Protein AF-X0YEZ4-F1 (afdb_monomer)

Organism: NCBI:txid412755

Nearest PDB structures (foldseek):
  3etx-assembly3_C  TM=8.531E-01  e=6.949E+00  Fusobacterium nucleatum
  3etx-assembly2_B  TM=8.406E-01  e=6.949E+00  Fusobacterium nucleatum
  8qb7-assembly1_A  TM=5.392E-01  e=3.310E+00  Saccharomyces cerevisiae

Sequence (56 aa):
MNRKEIEEKIGALAKKIEKLRASKPAHDVTGVYKMELLELEDELQAKKRQLQEEKV

Solvent-accessible surface area (backbone atoms only — not comparable to full-atom values): 3312 Å² total; per-residue (Å²): 133,59,71,68,59,52,54,50,49,44,54,52,45,52,53,49,48,51,50,48,66,72,60,58,60,95,76,61,85,79,47,58,68,60,50,55,47,50,54,50,52,49,52,41,49,52,51,52,48,51,57,50,61,77,71,109

Radius of gyration: 13.43 Å; Cα contacts (8 Å, |Δi|>4): 22; chains: 1; bounding box: 28×14×39 Å

Secondary structure (DSSP, 8-state):
--HHHHHHHHHHHHHHHHHHHHT--TT--S-HHHHHHHHHHHHHHHHHHHHHHTT-

pLDDT: mean 80.87, std 10.27, range [54.47, 92.25]

Foldseek 3Di:
DDLVVLVVLLVVLVVVLVVLVVVPPPPPPVCVSVVVSVVSVVVSVVSVVVSVVVVD

Mean predicted aligned error: 6.38 Å

Structure (mmCIF, N/CA/C/O backbone):
data_AF-X0YEZ4-F1
#
_entry.id   AF-X0YEZ4-F1
#
loop_
_atom_site.group_PDB
_atom_site.id
_atom_site.type_symbol
_atom_site.label_atom_id
_atom_site.label_alt_id
_atom_site.label_comp_id
_atom_site.label_asym_id
_atom_site.label_entity_id
_atom_site.label_seq_id
_atom_site.pdbx_PDB_ins_code
_atom_site.Cartn_x
_atom_site.Cartn_y
_atom_site.Cartn_z
_atom_site.occupancy
_atom_site.B_iso_or_equiv
_atom_site.auth_seq_id
_atom_site.auth_comp_id
_atom_site.auth_asym_id
_atom_site.auth_atom_id
_atom_site.pdbx_PDB_model_num
ATOM 1 N N . MET A 1 1 ? -4.365 -7.251 16.645 1.00 57.66 1 MET A N 1
ATOM 2 C CA . MET A 1 1 ? -3.197 -6.449 16.210 1.00 57.66 1 MET A CA 1
ATOM 3 C 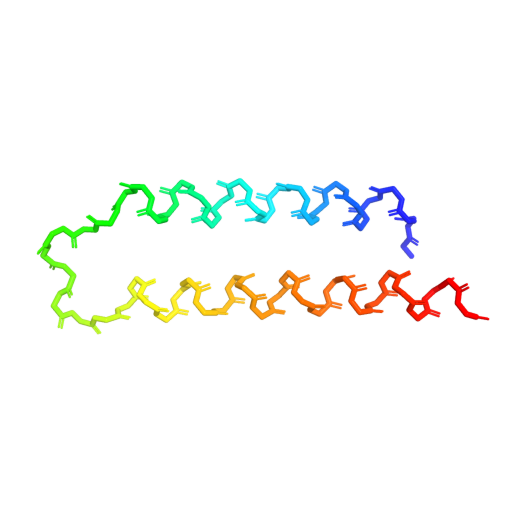C . MET A 1 1 ? -3.314 -5.097 16.881 1.00 57.66 1 MET A C 1
ATOM 5 O O . MET A 1 1 ? -4.437 -4.684 17.123 1.00 57.66 1 MET A O 1
ATOM 9 N N . ASN A 1 2 ? -2.213 -4.427 17.228 1.00 79.38 2 ASN A N 1
ATOM 10 C CA . ASN A 1 2 ? -2.322 -3.085 17.79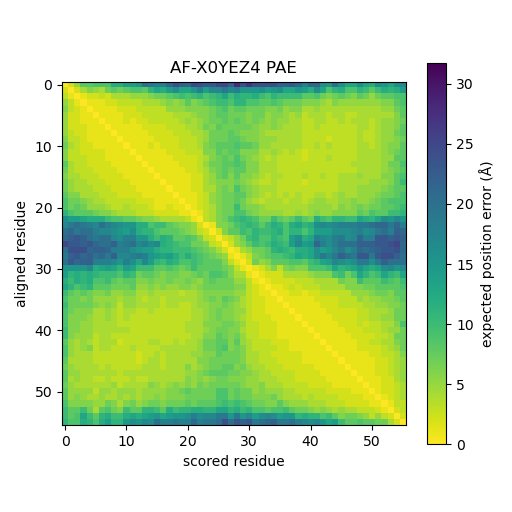5 1.00 79.38 2 ASN A CA 1
ATOM 11 C C . ASN A 1 2 ? -2.564 -2.064 16.682 1.00 79.38 2 ASN A C 1
ATOM 13 O O . ASN A 1 2 ? -1.855 -2.044 15.678 1.00 79.38 2 ASN A O 1
ATOM 17 N N . ARG A 1 3 ? -3.504 -1.148 16.908 1.00 78.69 3 ARG A N 1
ATOM 18 C CA . ARG A 1 3 ? -3.818 -0.028 16.012 1.00 78.69 3 ARG A CA 1
ATOM 19 C C . ARG A 1 3 ? -2.578 0.723 15.500 1.00 78.69 3 ARG A C 1
ATOM 21 O O . ARG A 1 3 ? -2.472 1.013 14.312 1.00 78.69 3 ARG A O 1
ATOM 28 N N . LYS A 1 4 ? -1.599 0.956 16.385 1.00 83.88 4 LYS A N 1
ATOM 29 C CA . LYS A 1 4 ? -0.302 1.566 16.043 1.00 83.88 4 LYS A CA 1
ATOM 30 C C . LYS A 1 4 ? 0.470 0.786 14.978 1.00 83.88 4 LYS A C 1
ATOM 32 O O . LYS A 1 4 ? 1.034 1.402 14.085 1.00 83.88 4 LYS A O 1
ATOM 37 N N . GLU A 1 5 ? 0.470 -0.544 15.040 1.00 85.69 5 GLU A N 1
ATOM 38 C CA . GLU A 1 5 ? 1.151 -1.375 14.041 1.00 85.69 5 GLU A CA 1
ATOM 39 C C . GLU A 1 5 ? 0.478 -1.274 12.668 1.00 85.69 5 GLU A C 1
ATOM 41 O O . GLU A 1 5 ? 1.153 -1.312 11.641 1.00 85.69 5 GLU A O 1
ATOM 46 N N . ILE A 1 6 ? -0.853 -1.144 12.633 1.00 85.06 6 ILE A N 1
ATOM 47 C CA . ILE A 1 6 ? -1.602 -0.969 11.384 1.00 85.06 6 ILE A CA 1
ATOM 48 C C . ILE A 1 6 ? -1.280 0.399 10.772 1.00 85.06 6 ILE A C 1
ATOM 50 O O . ILE A 1 6 ? -0.999 0.477 9.577 1.00 85.06 6 ILE A O 1
ATOM 54 N N . GLU A 1 7 ? -1.237 1.461 11.581 1.00 85.81 7 GLU A N 1
ATOM 55 C CA . GLU A 1 7 ? -0.843 2.804 11.130 1.00 85.81 7 GLU A CA 1
ATOM 56 C C . GLU A 1 7 ? 0.610 2.851 10.628 1.00 85.81 7 GLU A C 1
ATOM 58 O O . GLU A 1 7 ? 0.872 3.414 9.561 1.00 85.81 7 GLU A O 1
ATOM 63 N N . GLU A 1 8 ? 1.547 2.197 11.322 1.00 89.69 8 GLU A N 1
ATOM 64 C CA . GLU A 1 8 ? 2.938 2.073 10.865 1.00 89.69 8 GLU A CA 1
ATOM 65 C C . GLU A 1 8 ? 3.038 1.329 9.530 1.00 89.69 8 GLU A C 1
ATOM 67 O O . GLU A 1 8 ? 3.730 1.783 8.614 1.00 89.69 8 GLU A O 1
ATOM 72 N N . LYS A 1 9 ? 2.302 0.221 9.376 1.00 87.81 9 LYS A N 1
ATOM 73 C CA . LYS A 1 9 ? 2.259 -0.541 8.120 1.00 87.81 9 LYS A CA 1
ATOM 74 C C . LYS A 1 9 ? 1.668 0.275 6.975 1.00 87.81 9 LYS A C 1
ATOM 76 O O . LYS A 1 9 ? 2.203 0.217 5.871 1.00 87.81 9 LYS A O 1
ATOM 81 N N . ILE A 1 10 ? 0.617 1.060 7.221 1.00 89.94 10 ILE A N 1
ATOM 82 C CA . ILE A 1 10 ? 0.048 1.978 6.221 1.00 89.94 10 ILE A CA 1
ATOM 83 C C . ILE A 1 10 ? 1.102 3.007 5.788 1.00 89.94 10 ILE A C 1
ATOM 85 O O . ILE A 1 10 ? 1.280 3.231 4.591 1.00 89.94 10 ILE A O 1
ATOM 89 N N . GLY A 1 11 ? 1.837 3.601 6.733 1.00 89.69 11 GLY A N 1
ATOM 90 C CA . GLY A 1 11 ? 2.907 4.554 6.423 1.00 89.69 11 GLY A CA 1
ATOM 91 C C . GLY A 1 11 ? 4.066 3.931 5.635 1.00 89.69 11 GLY A C 1
ATOM 92 O O . GLY A 1 11 ? 4.569 4.531 4.682 1.00 89.69 11 GLY A O 1
ATOM 93 N N . ALA A 1 12 ? 4.469 2.710 5.992 1.00 91.25 12 ALA A N 1
ATOM 94 C CA . ALA A 1 12 ? 5.506 1.965 5.284 1.00 91.25 12 ALA A CA 1
ATOM 95 C C . ALA A 1 12 ? 5.083 1.606 3.848 1.00 91.25 12 ALA A C 1
ATOM 97 O O . ALA A 1 12 ? 5.861 1.814 2.913 1.00 91.25 12 ALA A O 1
ATOM 98 N N . LEU A 1 13 ? 3.848 1.128 3.663 1.00 88.69 13 LEU A N 1
ATOM 99 C CA . LEU A 1 13 ? 3.272 0.826 2.349 1.00 88.69 13 LEU A CA 1
ATOM 100 C C . LEU A 1 13 ? 3.171 2.079 1.476 1.00 88.69 13 LEU A C 1
ATOM 102 O O . LEU A 1 13 ? 3.609 2.047 0.330 1.00 88.69 13 LEU A O 1
ATOM 106 N N . ALA A 1 14 ? 2.701 3.203 2.024 1.00 88.75 14 ALA A N 1
ATOM 107 C CA . ALA A 1 14 ? 2.624 4.470 1.297 1.00 88.75 14 ALA A CA 1
ATOM 108 C C . ALA A 1 14 ? 4.001 4.925 0.785 1.00 88.75 14 ALA A C 1
ATOM 110 O O . ALA A 1 14 ? 4.151 5.230 -0.397 1.00 88.75 14 ALA A O 1
ATOM 111 N N . LYS A 1 15 ? 5.037 4.874 1.636 1.00 89.56 15 LYS A N 1
ATOM 112 C CA . LYS A 1 15 ? 6.420 5.172 1.222 1.00 89.56 15 LYS A CA 1
ATOM 113 C C . LYS A 1 15 ? 6.930 4.218 0.146 1.00 89.56 15 LYS A C 1
ATOM 115 O O . LYS A 1 15 ? 7.698 4.632 -0.722 1.00 89.56 15 LYS A O 1
ATOM 120 N N . LYS A 1 16 ? 6.551 2.940 0.210 1.00 86.88 16 LYS A N 1
ATOM 121 C CA . LYS A 1 16 ? 6.951 1.934 -0.779 1.00 86.88 16 LYS A CA 1
ATOM 122 C C . LYS A 1 16 ? 6.285 2.202 -2.131 1.00 86.88 16 LYS A C 1
ATOM 124 O O . LYS A 1 16 ? 6.979 2.171 -3.140 1.00 86.88 16 LYS A O 1
ATOM 129 N N . ILE A 1 17 ? 5.000 2.563 -2.135 1.00 86.56 17 ILE A N 1
ATOM 130 C CA . ILE A 1 17 ? 4.250 2.978 -3.331 1.00 86.56 17 ILE A CA 1
ATOM 131 C C . ILE A 1 17 ? 4.838 4.259 -3.927 1.00 86.56 17 ILE A C 1
ATOM 133 O O . ILE A 1 17 ? 5.035 4.316 -5.134 1.00 86.56 17 ILE A O 1
ATOM 137 N N . GLU A 1 18 ? 5.164 5.270 -3.115 1.00 85.25 18 GLU A N 1
ATOM 138 C CA . GLU A 1 18 ? 5.812 6.496 -3.603 1.00 85.25 18 GLU A CA 1
ATOM 139 C C . GLU A 1 18 ? 7.185 6.216 -4.215 1.00 85.25 18 GLU A C 1
ATOM 141 O O . GLU A 1 18 ? 7.486 6.708 -5.301 1.00 85.25 18 GLU A O 1
ATOM 146 N N . LYS A 1 19 ? 8.008 5.393 -3.555 1.00 84.75 19 LYS A N 1
ATOM 147 C CA . LYS A 1 19 ? 9.311 4.984 -4.094 1.00 84.75 19 LYS A CA 1
ATOM 148 C C . LYS A 1 19 ? 9.171 4.211 -5.389 1.00 84.75 19 LYS A C 1
ATOM 150 O O . LYS A 1 19 ? 9.924 4.484 -6.317 1.00 84.75 19 LYS A O 1
ATOM 155 N N . LEU A 1 20 ? 8.222 3.278 -5.449 1.00 81.12 20 LEU A N 1
ATOM 156 C CA . LEU A 1 20 ? 7.906 2.577 -6.679 1.00 81.12 20 LEU A CA 1
ATOM 157 C C . LEU A 1 20 ? 7.519 3.612 -7.717 1.00 81.12 20 LEU A C 1
ATOM 159 O O . LEU A 1 20 ? 8.295 3.744 -8.657 1.00 81.12 20 LEU A O 1
ATOM 163 N N . ARG A 1 21 ? 6.457 4.415 -7.518 1.00 78.88 21 ARG A N 1
ATOM 164 C CA . ARG A 1 21 ? 5.993 5.493 -8.428 1.00 78.88 21 ARG A CA 1
ATOM 165 C C . ARG A 1 21 ? 7.119 6.385 -8.945 1.00 78.88 21 ARG A C 1
ATOM 167 O O . ARG A 1 21 ? 7.123 6.716 -10.126 1.00 78.88 21 ARG A O 1
ATOM 174 N N . ALA A 1 22 ? 8.054 6.774 -8.084 1.00 80.56 22 ALA A N 1
ATOM 175 C CA . ALA A 1 22 ? 9.205 7.594 -8.450 1.00 80.56 22 ALA A CA 1
ATOM 176 C C . ALA A 1 22 ? 10.240 6.815 -9.277 1.00 80.56 22 ALA A C 1
ATOM 178 O O . ALA A 1 22 ? 10.817 7.348 -10.218 1.00 80.56 22 ALA A O 1
ATOM 179 N N . SER A 1 23 ? 10.432 5.536 -8.965 1.00 73.38 23 SER A N 1
ATOM 180 C CA . SER A 1 23 ? 11.316 4.610 -9.672 1.00 73.38 23 SER A CA 1
ATOM 181 C C . SER A 1 23 ? 10.699 4.029 -10.952 1.00 73.38 23 SER A C 1
ATOM 183 O O . SER A 1 23 ? 11.178 2.996 -11.419 1.00 73.38 23 SER A O 1
ATOM 185 N N . LYS A 1 24 ? 9.644 4.657 -11.504 1.00 65.94 24 LYS A N 1
ATOM 186 C CA . LYS A 1 24 ? 8.905 4.195 -12.689 1.00 65.94 24 LYS A CA 1
ATOM 187 C C . LYS A 1 24 ? 9.885 3.751 -13.779 1.00 65.94 24 LYS A C 1
ATOM 189 O O . LYS A 1 24 ? 10.546 4.609 -14.371 1.00 65.94 24 LYS A O 1
ATOM 194 N N . PRO A 1 25 ? 10.002 2.442 -14.059 1.00 66.19 25 PRO A N 1
ATOM 195 C CA . PRO A 1 25 ? 10.938 1.981 -15.061 1.00 66.19 25 PRO A CA 1
ATOM 196 C C . PRO A 1 25 ? 10.437 2.499 -16.406 1.00 66.19 25 PRO A C 1
ATOM 198 O O . PRO A 1 25 ? 9.333 2.168 -16.838 1.00 66.19 25 PRO A O 1
ATOM 201 N N . ALA A 1 26 ? 11.233 3.331 -17.080 1.00 62.91 26 ALA A N 1
ATOM 202 C CA . ALA A 1 26 ? 10.901 3.839 -18.414 1.00 62.91 26 ALA A CA 1
ATOM 203 C C . ALA A 1 26 ? 10.713 2.703 -19.446 1.00 62.91 26 ALA A C 1
ATOM 205 O O . ALA A 1 26 ? 10.122 2.915 -20.500 1.00 62.91 26 ALA A O 1
ATOM 206 N N . HIS A 1 27 ? 11.179 1.496 -19.109 1.00 57.75 27 HIS A N 1
ATOM 207 C CA . HIS A 1 27 ? 11.116 0.279 -19.910 1.00 57.75 27 HIS A CA 1
ATOM 208 C C . HIS A 1 27 ? 10.300 -0.846 -19.247 1.00 57.75 27 HIS A C 1
ATOM 210 O O . HIS A 1 27 ? 10.582 -2.016 -19.488 1.00 57.75 27 HIS A O 1
ATOM 216 N N . ASP A 1 28 ? 9.297 -0.539 -18.416 1.00 61.81 28 ASP A N 1
ATOM 217 C CA . ASP A 1 28 ? 8.384 -1.581 -17.919 1.00 61.81 28 ASP A CA 1
ATOM 218 C C . ASP A 1 28 ? 7.416 -2.013 -19.037 1.00 61.81 28 ASP A C 1
ATOM 220 O O . ASP A 1 28 ? 6.311 -1.495 -19.183 1.00 61.81 28 ASP A O 1
ATOM 224 N N . VAL A 1 29 ? 7.879 -2.917 -19.903 1.00 59.62 29 VAL A N 1
ATOM 225 C CA . VAL A 1 29 ? 7.123 -3.405 -21.075 1.00 59.62 29 VAL A CA 1
ATOM 226 C C . VAL A 1 29 ? 6.124 -4.502 -20.686 1.00 59.62 29 VAL A C 1
ATOM 228 O O . VAL A 1 29 ? 5.170 -4.771 -21.409 1.00 59.62 29 VAL A O 1
ATOM 231 N N . THR A 1 30 ? 6.334 -5.136 -19.531 1.00 67.94 30 THR A N 1
ATOM 232 C CA . THR A 1 30 ? 5.556 -6.276 -19.029 1.00 67.94 30 THR A CA 1
ATOM 233 C C . THR A 1 30 ? 4.385 -5.865 -18.135 1.00 67.94 30 THR A C 1
ATOM 235 O O . THR A 1 30 ? 3.539 -6.701 -17.832 1.00 67.94 30 THR A O 1
ATOM 238 N N . GLY A 1 31 ? 4.308 -4.596 -17.712 1.00 70.19 31 GLY A N 1
ATOM 239 C CA . GLY A 1 31 ? 3.250 -4.098 -16.828 1.00 70.19 31 GLY A CA 1
ATOM 240 C C . GLY A 1 31 ? 3.327 -4.637 -15.395 1.00 70.19 31 GLY A C 1
ATOM 241 O O . GLY A 1 31 ? 2.438 -4.342 -14.595 1.00 70.19 31 GLY A O 1
ATOM 242 N N . VAL A 1 32 ? 4.385 -5.383 -15.064 1.00 75.50 32 VAL A N 1
ATOM 243 C CA . VAL A 1 32 ? 4.626 -6.003 -13.751 1.00 75.50 32 VAL A CA 1
ATOM 244 C C . VAL A 1 32 ? 4.659 -4.937 -12.675 1.00 75.50 32 VAL A C 1
ATOM 246 O O . VAL A 1 32 ? 3.992 -5.059 -11.655 1.00 75.50 32 VAL A O 1
ATOM 249 N N . TYR A 1 33 ? 5.326 -3.824 -12.956 1.00 75.88 33 TYR A N 1
ATOM 250 C CA . TYR A 1 33 ? 5.396 -2.718 -12.023 1.00 75.88 33 TYR A CA 1
ATOM 251 C C . TYR A 1 33 ? 4.021 -2.092 -11.751 1.00 75.88 33 TYR A C 1
ATOM 253 O O . TYR A 1 33 ? 3.729 -1.678 -10.632 1.00 75.88 33 TYR A O 1
ATOM 261 N N . LYS A 1 34 ? 3.147 -2.021 -12.764 1.00 79.00 34 LYS A N 1
ATOM 262 C CA . LYS A 1 34 ? 1.783 -1.501 -12.592 1.00 79.00 34 LYS A CA 1
ATOM 263 C C . LYS A 1 34 ? 0.937 -2.462 -11.753 1.00 79.00 34 LYS A C 1
ATOM 265 O O . LYS A 1 34 ? 0.101 -2.000 -10.983 1.00 79.00 34 LYS A O 1
ATOM 270 N N . MET A 1 35 ? 1.174 -3.764 -11.903 1.00 83.88 35 MET A N 1
ATOM 271 C CA . MET A 1 35 ? 0.521 -4.821 -11.135 1.00 83.88 35 MET A CA 1
ATOM 272 C C . MET A 1 35 ? 0.967 -4.794 -9.668 1.00 83.88 35 MET A C 1
ATOM 274 O O . MET A 1 35 ? 0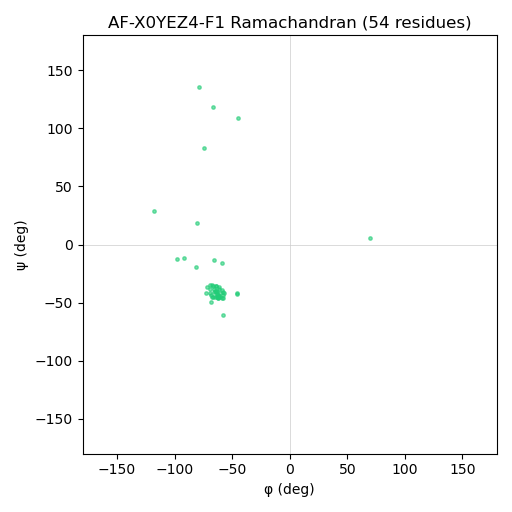.115 -4.671 -8.796 1.00 83.88 35 MET A O 1
ATOM 278 N N . GLU A 1 36 ? 2.277 -4.737 -9.402 1.00 84.62 36 GLU A N 1
ATOM 279 C CA . GLU A 1 36 ? 2.820 -4.573 -8.045 1.00 84.62 36 GLU A CA 1
ATOM 280 C C . GLU A 1 36 ? 2.316 -3.288 -7.376 1.00 84.62 36 GLU A C 1
ATOM 282 O O . GLU A 1 36 ? 2.011 -3.279 -6.183 1.00 84.62 36 GLU A O 1
ATOM 287 N N . LEU A 1 37 ? 2.205 -2.188 -8.130 1.00 84.81 37 LEU A N 1
ATOM 288 C CA . LEU A 1 37 ? 1.662 -0.938 -7.600 1.00 84.81 37 LEU A CA 1
ATOM 289 C C . LEU A 1 37 ? 0.203 -1.101 -7.159 1.00 84.81 37 LEU A C 1
ATOM 291 O O . LEU A 1 37 ? -0.154 -0.654 -6.073 1.00 84.81 37 LEU A O 1
ATOM 295 N N . LEU A 1 38 ? -0.610 -1.748 -8.000 1.00 87.06 38 LEU A N 1
ATOM 296 C CA . LEU A 1 38 ? -2.017 -2.033 -7.729 1.00 87.06 38 LEU A CA 1
ATOM 297 C C . LEU A 1 38 ? -2.174 -2.935 -6.504 1.00 87.06 38 LEU A C 1
ATOM 299 O O . LEU A 1 38 ? -2.970 -2.614 -5.632 1.00 87.06 38 LEU A O 1
ATOM 303 N N . GLU A 1 39 ? -1.387 -4.006 -6.394 1.00 89.19 39 GLU A N 1
ATOM 304 C CA . GLU A 1 39 ? -1.411 -4.904 -5.232 1.00 89.19 39 GLU A CA 1
ATOM 305 C C . GLU A 1 39 ? -1.048 -4.173 -3.932 1.00 89.19 39 GLU A C 1
ATOM 307 O O . GLU A 1 39 ? -1.698 -4.358 -2.903 1.00 89.19 39 GLU A O 1
ATOM 312 N N . LEU A 1 40 ? -0.045 -3.290 -3.970 1.00 88.44 40 LEU A N 1
ATOM 313 C CA . LEU A 1 40 ? 0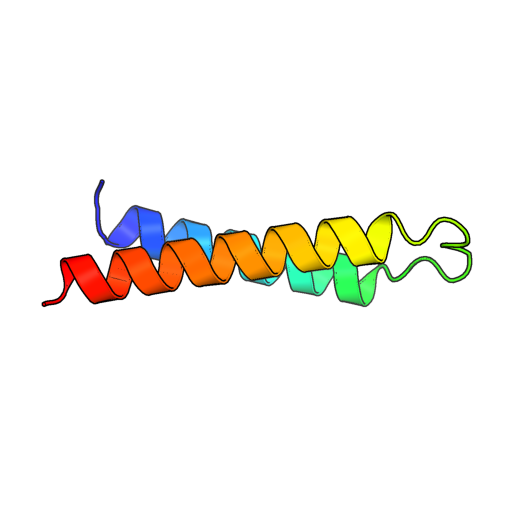.338 -2.485 -2.809 1.00 88.44 40 LEU A CA 1
ATOM 314 C C . LEU A 1 40 ? -0.718 -1.432 -2.445 1.00 88.44 40 LEU A C 1
ATOM 316 O O . LEU A 1 40 ? -0.938 -1.177 -1.257 1.00 88.44 40 LEU A O 1
ATOM 320 N N . GLU A 1 41 ? -1.363 -0.807 -3.436 1.00 88.81 41 GLU A N 1
ATOM 321 C CA . GLU A 1 41 ? -2.480 0.122 -3.220 1.00 88.81 41 GLU A CA 1
ATOM 322 C C . GLU A 1 41 ? -3.695 -0.600 -2.609 1.00 88.81 41 GLU A C 1
ATOM 324 O O . GLU A 1 41 ? -4.307 -0.070 -1.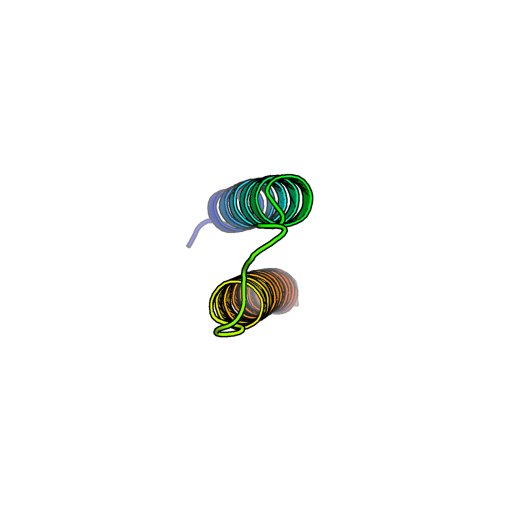675 1.00 88.81 41 GLU A O 1
ATOM 329 N N . ASP A 1 42 ? -3.991 -1.821 -3.064 1.00 92.25 4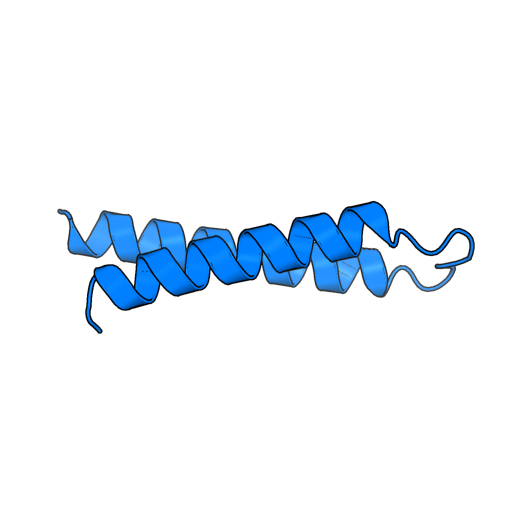2 A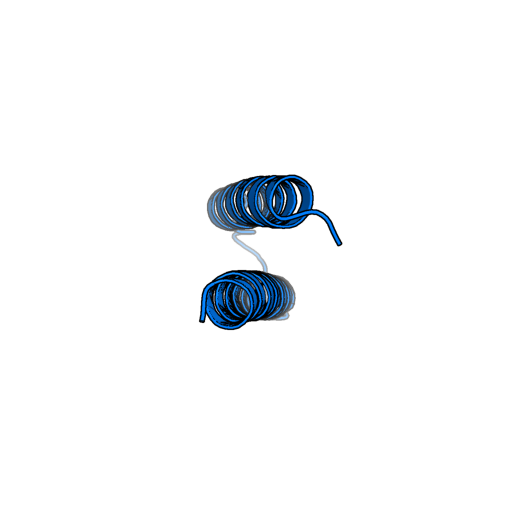SP A N 1
ATOM 330 C CA . ASP A 1 42 ? -5.068 -2.665 -2.53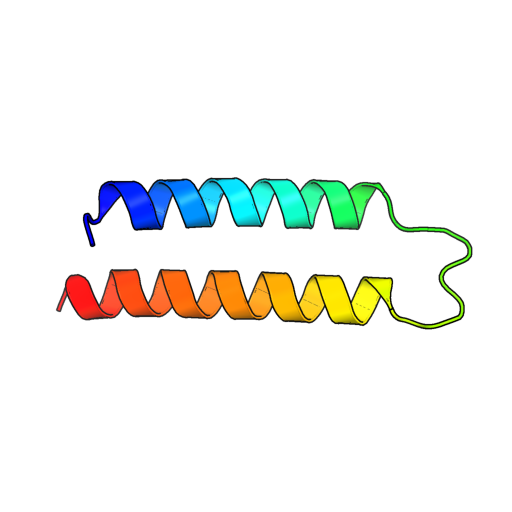8 1.00 92.25 42 ASP A CA 1
ATOM 331 C C . ASP A 1 42 ? -4.776 -3.105 -1.093 1.00 92.25 42 ASP A C 1
ATOM 333 O O . ASP A 1 42 ? -5.607 -2.922 -0.201 1.00 92.25 42 ASP A O 1
ATOM 337 N N . GLU A 1 43 ? -3.545 -3.550 -0.800 1.00 90.12 43 GLU A N 1
ATOM 338 C CA . GLU A 1 43 ? -3.135 -3.912 0.563 1.00 90.12 43 GLU A CA 1
ATOM 339 C C . GLU A 1 43 ? -3.215 -2.707 1.520 1.00 90.12 43 GLU A C 1
ATOM 341 O O . GLU A 1 43 ? -3.647 -2.830 2.674 1.00 90.12 43 GLU A O 1
ATOM 346 N N . LEU A 1 44 ? -2.846 -1.512 1.049 1.00 89.81 44 LEU A N 1
ATOM 347 C CA . LEU A 1 44 ? -2.970 -0.280 1.825 1.00 89.81 44 LEU A CA 1
ATOM 348 C C . LEU A 1 44 ? -4.439 0.074 2.099 1.00 89.81 44 LEU A C 1
ATOM 350 O O . LEU A 1 44 ? -4.769 0.483 3.219 1.00 89.81 44 LEU A O 1
ATOM 354 N N . GLN A 1 45 ? -5.327 -0.091 1.115 1.00 90.31 45 GLN A N 1
ATOM 355 C CA . GLN A 1 45 ? -6.768 0.078 1.311 1.00 90.31 45 GLN A CA 1
ATOM 356 C C . GLN A 1 45 ? -7.336 -0.946 2.293 1.00 90.31 45 GLN A C 1
ATOM 358 O O . GLN A 1 45 ? -8.064 -0.552 3.205 1.00 90.31 45 GLN A O 1
ATOM 363 N N . ALA A 1 46 ? -6.965 -2.220 2.170 1.00 90.50 46 ALA A N 1
ATOM 364 C CA . ALA A 1 46 ? -7.401 -3.278 3.072 1.00 90.50 46 ALA A CA 1
ATOM 365 C C . ALA A 1 46 ? -7.005 -2.970 4.523 1.00 90.50 46 ALA A C 1
ATOM 367 O O . ALA A 1 46 ? -7.850 -3.016 5.417 1.00 90.50 46 ALA A O 1
ATOM 368 N N . LYS A 1 47 ? -5.757 -2.542 4.764 1.00 86.94 47 LYS A N 1
ATOM 369 C CA . LYS A 1 47 ? -5.305 -2.136 6.107 1.00 86.94 47 LYS A CA 1
ATOM 370 C C . LYS A 1 47 ? -6.018 -0.887 6.623 1.00 86.94 47 LYS A C 1
ATOM 372 O O . LYS A 1 47 ? -6.339 -0.819 7.806 1.00 86.94 47 LYS A O 1
ATOM 377 N N . LYS A 1 48 ? -6.289 0.102 5.764 1.00 87.69 48 LYS A N 1
ATOM 378 C CA . LYS A 1 48 ? -7.079 1.289 6.143 1.00 87.69 48 LYS A CA 1
ATOM 379 C C . LYS A 1 48 ? -8.512 0.925 6.517 1.00 87.69 48 LYS A C 1
ATOM 381 O O . LYS A 1 48 ? -9.046 1.496 7.464 1.00 87.69 48 LYS A O 1
ATOM 386 N N . ARG A 1 49 ? -9.121 -0.008 5.785 1.00 88.88 49 ARG A N 1
ATOM 387 C CA . ARG A 1 49 ? -10.471 -0.501 6.054 1.00 88.88 49 ARG A CA 1
ATOM 388 C C . ARG A 1 49 ? -10.510 -1.277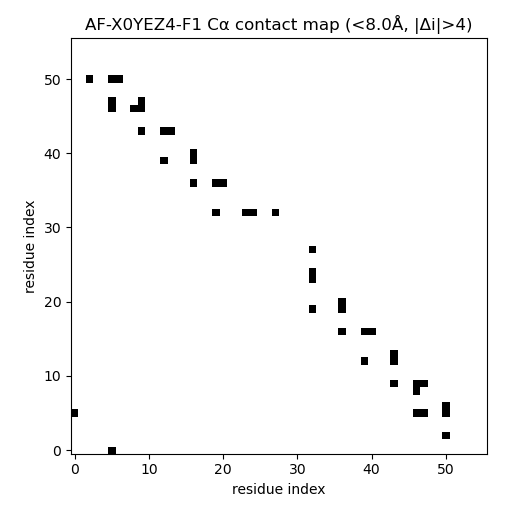 7.365 1.00 88.88 49 ARG A C 1
ATOM 390 O O . ARG A 1 49 ? -11.317 -0.947 8.220 1.00 88.88 49 ARG A O 1
ATOM 397 N N . GLN A 1 50 ? -9.539 -2.163 7.583 1.00 87.19 50 GLN A N 1
ATOM 398 C CA . GLN A 1 50 ? -9.359 -2.878 8.845 1.00 87.19 50 GLN A CA 1
ATOM 399 C C . GLN A 1 50 ? -9.192 -1.913 10.033 1.00 87.19 50 GLN A C 1
ATOM 401 O O . GLN A 1 50 ? -9.812 -2.102 11.073 1.00 87.19 50 GLN A O 1
ATOM 406 N N . LEU A 1 51 ? -8.422 -0.831 9.861 1.00 85.50 51 LEU A N 1
ATOM 407 C CA . LEU A 1 51 ? -8.269 0.224 10.869 1.00 85.50 51 LEU A CA 1
ATOM 408 C C . LEU A 1 51 ? -9.581 0.973 11.155 1.00 85.50 51 LEU A C 1
ATOM 410 O O . LEU A 1 51 ? -9.792 1.414 12.281 1.00 85.50 51 LEU A O 1
ATOM 414 N N . GLN A 1 52 ? -10.423 1.184 10.138 1.00 85.38 52 GLN A N 1
ATOM 415 C CA . GLN A 1 52 ? -11.737 1.811 10.295 1.00 85.38 52 GLN A CA 1
ATOM 416 C C . GLN A 1 52 ? -12.738 0.874 10.970 1.00 85.38 52 GLN A C 1
ATOM 418 O O . GLN A 1 52 ? -13.467 1.334 11.839 1.00 85.38 52 GLN A O 1
ATOM 423 N N . GLU A 1 53 ? -12.753 -0.407 10.606 1.00 83.94 53 GLU A N 1
ATOM 424 C CA . GLU A 1 53 ? -13.619 -1.422 11.215 1.00 83.94 53 GLU A CA 1
ATOM 425 C C . GLU A 1 53 ? -13.252 -1.682 12.680 1.00 83.94 53 GLU A C 1
ATOM 427 O O . GLU A 1 53 ? -14.146 -1.821 13.498 1.00 83.94 53 GLU A O 1
ATOM 432 N N . GLU A 1 54 ? -11.967 -1.635 13.055 1.00 76.19 54 GLU A N 1
ATOM 433 C CA . GLU A 1 54 ? -11.542 -1.654 14.470 1.00 76.19 54 GLU A CA 1
ATOM 434 C C . GLU A 1 54 ? -11.967 -0.401 15.260 1.00 76.19 54 GLU A C 1
ATOM 436 O O . GLU A 1 54 ? -11.827 -0.352 16.483 1.00 76.19 54 GLU A O 1
ATOM 441 N N . LYS A 1 55 ? -12.413 0.653 14.569 1.00 61.25 55 LYS A N 1
ATOM 442 C CA . LYS A 1 55 ? -12.782 1.944 15.159 1.00 61.25 55 LYS A CA 1
ATOM 443 C C . LYS A 1 55 ? -14.293 2.097 15.379 1.00 61.25 55 LYS A C 1
ATOM 445 O O . LYS A 1 55 ? -14.673 3.075 16.026 1.00 61.25 55 LYS A O 1
ATOM 450 N N . VAL A 1 56 ? -15.107 1.205 14.803 1.00 54.47 56 VAL A N 1
ATOM 451 C CA . VAL A 1 56 ? -16.577 1.124 14.927 1.00 54.47 56 VAL A CA 1
ATOM 452 C C . VAL A 1 56 ? -16.927 0.097 15.994 1.00 54.47 56 VAL A C 1
ATOM 454 O O . VAL A 1 56 ? -17.820 0.411 16.809 1.00 54.47 56 VAL A O 1
#